Protein AF-A0A944VSC6-F1 (afdb_monomer_lite)

pLDDT: mean 94.31, std 6.04, range [61.34, 98.25]

Sequence (74 aa):
MHFDGRKLIDYVISSQTERKLTFADCAQIPLHEGVETPDDVIRIEELRTMQVDFEVVAKKLQEIQPYLKGWVGY

Radius of gyration: 17.82 Å; chains: 1; bounding box: 34×37×48 Å

Secondary structure (DSSP, 8-state):
----HHHHHHHHTSHHHHHHHHSSTT-PPPSSTT----TTS--GGG-------HHHHHHHHHHTHHHHHHHHT-

Foldseek 3Di:
DDDDVVVVVCVCLDLVVLLVCCPDPVNDERPDPPRDHPPPRDHPVPDPDDDDDVVVVVVVVVVCVVVVCVVVPD

Structure (mmCIF, N/CA/C/O backbone):
data_AF-A0A944VSC6-F1
#
_entry.id   AF-A0A944VSC6-F1
#
loop_
_atom_site.group_PDB
_atom_site.id
_atom_site.type_symbol
_atom_site.label_atom_id
_atom_site.label_alt_id
_atom_site.label_comp_id
_atom_site.label_asym_id
_atom_site.label_entity_id
_atom_site.label_seq_id
_atom_site.pdbx_PDB_ins_code
_atom_site.Cartn_x
_atom_site.Cartn_y
_atom_site.Cartn_z
_atom_site.occupancy
_atom_site.B_iso_or_equiv
_atom_site.auth_seq_id
_atom_site.auth_comp_id
_atom_site.auth_asym_id
_atom_site.auth_atom_id
_atom_site.pdbx_PDB_model_num
ATOM 1 N N . MET A 1 1 ? 4.471 23.439 20.013 1.00 61.34 1 MET A N 1
ATOM 2 C CA . MET A 1 1 ? 4.170 22.011 19.774 1.00 61.34 1 MET A CA 1
ATOM 3 C C . MET A 1 1 ? 5.393 21.381 19.126 1.00 61.34 1 MET A C 1
ATOM 5 O O . MET A 1 1 ? 5.901 21.966 18.180 1.00 61.34 1 MET A O 1
ATOM 9 N N . HIS A 1 2 ? 5.909 20.273 19.662 1.00 81.94 2 HIS A N 1
ATOM 10 C CA . HIS A 1 2 ? 7.015 19.525 19.052 1.00 81.94 2 HIS A CA 1
ATOM 11 C C . HIS A 1 2 ? 6.416 18.369 18.247 1.00 81.94 2 HIS A C 1
ATOM 13 O O . HIS A 1 2 ? 5.594 17.623 18.778 1.00 81.94 2 HIS A O 1
ATOM 19 N N . PHE A 1 3 ? 6.772 18.269 16.969 1.00 87.06 3 PHE A N 1
ATOM 20 C CA . PHE A 1 3 ? 6.351 17.166 16.115 1.00 87.06 3 PHE A CA 1
ATOM 21 C C . PHE A 1 3 ? 7.178 15.921 16.440 1.00 87.06 3 PHE A C 1
ATOM 23 O O . PHE A 1 3 ? 8.403 15.991 16.485 1.00 87.06 3 PHE A O 1
ATOM 30 N N . ASP A 1 4 ? 6.506 14.792 16.645 1.00 95.25 4 ASP A N 1
ATOM 31 C CA . ASP A 1 4 ? 7.143 13.493 16.835 1.00 95.25 4 ASP A CA 1
ATOM 32 C C . ASP A 1 4 ? 6.783 12.593 15.652 1.00 95.25 4 ASP A C 1
ATOM 34 O O . ASP A 1 4 ? 5.671 12.069 15.558 1.00 95.25 4 ASP A O 1
ATOM 38 N N . GLY A 1 5 ? 7.732 12.445 14.728 1.00 97.06 5 GLY A N 1
ATOM 39 C CA . GLY A 1 5 ? 7.531 11.662 13.514 1.00 97.06 5 GLY A CA 1
ATOM 40 C C . GLY A 1 5 ? 7.250 10.187 13.787 1.00 97.06 5 GLY A C 1
ATOM 41 O O . GLY A 1 5 ? 6.495 9.581 13.036 1.00 97.06 5 GLY A O 1
ATOM 42 N N . ARG A 1 6 ? 7.781 9.616 14.877 1.00 96.69 6 ARG A N 1
ATOM 43 C CA . ARG A 1 6 ? 7.511 8.213 15.221 1.00 96.69 6 ARG A CA 1
ATOM 44 C C . ARG A 1 6 ? 6.056 8.020 15.601 1.00 96.69 6 ARG A C 1
ATOM 46 O O . ARG A 1 6 ? 5.396 7.188 15.002 1.00 96.69 6 ARG A O 1
ATOM 53 N N . LYS A 1 7 ? 5.522 8.883 16.468 1.00 96.50 7 LYS A N 1
ATOM 54 C CA . LYS A 1 7 ? 4.097 8.842 16.833 1.00 96.50 7 LYS A CA 1
ATOM 55 C C . LYS A 1 7 ? 3.172 8.997 15.631 1.00 96.50 7 LYS A C 1
ATOM 57 O O . LYS A 1 7 ? 2.121 8.365 15.598 1.00 96.50 7 LYS A O 1
ATOM 62 N N . LEU A 1 8 ? 3.543 9.834 14.657 1.00 97.19 8 LEU A N 1
ATOM 63 C CA . LEU A 1 8 ? 2.779 9.939 13.415 1.00 97.19 8 LEU A CA 1
ATOM 64 C C . LEU A 1 8 ? 2.799 8.613 12.652 1.00 97.19 8 LEU A C 1
ATOM 66 O O . LEU A 1 8 ? 1.737 8.130 12.274 1.00 97.19 8 LEU A O 1
ATOM 70 N N . ILE A 1 9 ? 3.982 8.039 12.426 1.00 98.00 9 ILE A N 1
ATOM 71 C CA . ILE A 1 9 ? 4.111 6.783 11.683 1.00 98.00 9 ILE A CA 1
ATOM 72 C C . ILE A 1 9 ? 3.393 5.644 12.405 1.00 98.00 9 ILE A C 1
ATOM 74 O O . ILE A 1 9 ? 2.593 4.972 11.766 1.00 98.00 9 ILE A O 1
ATOM 78 N N . ASP A 1 10 ? 3.581 5.493 13.717 1.00 97.75 10 ASP A N 1
ATOM 79 C CA . ASP A 1 10 ? 2.904 4.485 14.543 1.00 97.75 10 ASP A CA 1
ATOM 80 C C . ASP A 1 10 ? 1.381 4.583 14.406 1.00 97.75 10 ASP A C 1
ATOM 82 O O . ASP A 1 10 ? 0.684 3.576 14.301 1.00 97.75 10 ASP A O 1
ATOM 86 N N . TYR A 1 11 ? 0.852 5.808 14.364 1.00 97.12 11 TYR A N 1
ATOM 87 C CA . TYR A 1 11 ? -0.568 6.029 14.139 1.00 97.12 11 TYR A CA 1
ATOM 88 C C . TYR A 1 11 ? -0.989 5.679 12.705 1.00 97.12 11 TYR A C 1
ATOM 90 O O . TYR A 1 11 ? -2.013 5.017 12.526 1.00 97.12 11 TYR A O 1
ATOM 98 N N . VAL A 1 12 ? -0.219 6.082 11.687 1.00 96.50 12 VAL A N 1
ATOM 99 C CA . VAL A 1 12 ? -0.511 5.793 10.269 1.00 96.50 12 VAL A CA 1
ATOM 100 C C . VAL A 1 12 ? -0.556 4.288 10.001 1.00 96.50 12 VAL A C 1
ATOM 102 O O . VAL A 1 12 ? -1.446 3.844 9.286 1.00 96.50 12 VAL A O 1
ATOM 105 N N . ILE A 1 13 ? 0.340 3.506 10.610 1.00 96.88 13 ILE A N 1
ATOM 106 C CA . ILE A 1 13 ? 0.406 2.045 10.431 1.00 96.88 13 ILE A CA 1
ATOM 107 C C . ILE A 1 13 ? -0.447 1.263 11.441 1.00 96.88 13 ILE A C 1
ATOM 109 O O . ILE A 1 13 ? -0.348 0.043 11.514 1.00 96.88 13 ILE A O 1
ATOM 113 N N . SER A 1 14 ? -1.255 1.940 12.261 1.00 97.88 14 SER A N 1
ATOM 114 C CA . SER A 1 14 ? -2.084 1.264 13.261 1.00 97.88 14 SER A CA 1
ATOM 115 C C . SER A 1 14 ? -3.324 0.616 12.643 1.00 97.88 14 SER A C 1
ATOM 117 O O . SER A 1 14 ? -3.938 1.162 11.724 1.00 97.88 14 SER A O 1
ATOM 119 N N . SER A 1 15 ? -3.790 -0.477 13.251 1.00 97.50 15 SER A N 1
ATOM 120 C CA . SER A 1 15 ? -5.074 -1.113 12.917 1.00 97.50 15 SER A CA 1
ATOM 121 C C . SER A 1 15 ? -6.266 -0.152 13.014 1.00 97.50 15 SER A C 1
ATOM 123 O O . SER A 1 15 ? -7.236 -0.266 12.267 1.00 97.50 15 SER A O 1
ATOM 125 N N . GLN A 1 16 ? -6.191 0.850 13.900 1.00 97.31 16 GLN A N 1
ATOM 126 C CA . GLN A 1 16 ? -7.203 1.900 13.995 1.00 97.31 16 GLN A CA 1
ATOM 127 C C . GLN A 1 16 ? -7.259 2.754 12.721 1.00 97.31 16 GLN A C 1
ATOM 129 O O . GLN A 1 16 ? -8.351 3.138 12.295 1.00 97.31 16 GLN A O 1
ATOM 134 N N . THR A 1 17 ? -6.108 3.091 12.138 1.00 97.56 17 THR A N 1
ATOM 135 C CA . THR A 1 17 ? -6.044 3.844 10.881 1.00 97.56 17 THR A CA 1
ATOM 136 C C . THR A 1 17 ? -6.4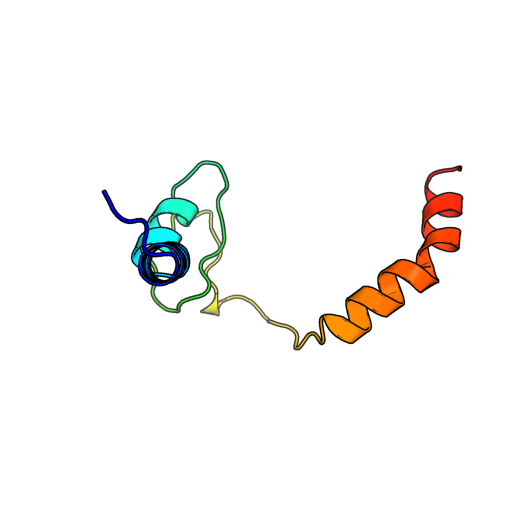78 2.980 9.710 1.00 97.56 17 THR A C 1
ATOM 138 O O . THR A 1 17 ? -7.261 3.457 8.896 1.00 97.56 17 THR A O 1
ATOM 141 N N . GLU A 1 18 ? -6.088 1.707 9.670 1.00 97.44 18 GLU A N 1
ATOM 142 C CA . GLU A 1 18 ? -6.574 0.774 8.647 1.00 97.44 18 GLU A CA 1
ATOM 143 C C . GLU A 1 18 ? -8.100 0.686 8.651 1.00 97.44 18 GLU A C 1
ATOM 145 O O . GLU A 1 18 ? -8.712 0.941 7.622 1.00 97.44 18 GLU A O 1
ATOM 150 N N . ARG A 1 19 ? -8.735 0.500 9.817 1.00 96.62 19 ARG A N 1
ATOM 151 C CA . ARG A 1 19 ? -10.203 0.545 9.937 1.00 96.62 19 ARG A CA 1
ATO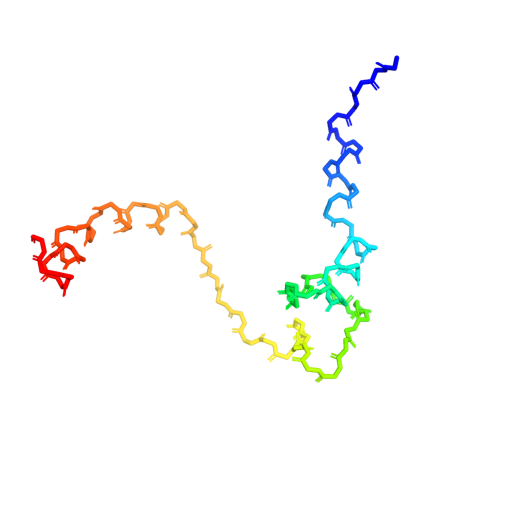M 152 C C . ARG A 1 19 ? -10.798 1.858 9.420 1.00 96.62 19 ARG A C 1
ATOM 154 O O . ARG A 1 19 ? -11.895 1.881 8.891 1.00 96.62 19 ARG A O 1
ATOM 161 N N . LYS A 1 20 ? -10.128 2.998 9.589 1.00 96.69 20 LYS A N 1
ATOM 162 C CA . LYS A 1 20 ? -10.645 4.262 9.028 1.00 96.69 20 LYS A CA 1
ATOM 163 C C . LYS A 1 20 ? -10.567 4.277 7.503 1.00 96.69 20 LYS A C 1
ATOM 165 O O . LYS A 1 20 ? -11.440 4.860 6.874 1.00 96.69 20 LYS A O 1
ATOM 170 N N . LEU A 1 21 ? -9.530 3.669 6.930 1.00 96.50 21 LEU A N 1
ATOM 171 C CA . LEU A 1 21 ? -9.284 3.635 5.489 1.00 96.50 21 LEU A CA 1
ATOM 172 C C . LEU A 1 21 ? -10.136 2.582 4.768 1.00 96.50 21 LEU A C 1
ATOM 174 O O . LEU A 1 21 ? -10.500 2.806 3.617 1.00 96.50 21 LEU A O 1
ATOM 178 N N . THR A 1 22 ? -10.500 1.486 5.438 1.00 95.12 22 THR A N 1
ATOM 179 C CA . THR A 1 22 ? -11.405 0.462 4.887 1.00 95.12 22 THR A CA 1
ATOM 180 C C . THR A 1 22 ? -12.815 1.008 4.670 1.00 95.12 22 THR A C 1
ATOM 182 O O . THR A 1 22 ? -13.453 0.675 3.682 1.00 95.12 22 THR A O 1
ATOM 185 N N . PHE A 1 23 ? -13.285 1.884 5.563 1.00 95.94 23 PHE A N 1
ATOM 186 C CA . PHE A 1 23 ? -14.603 2.527 5.483 1.00 95.94 23 PHE A CA 1
ATOM 187 C C . PHE A 1 23 ? -14.601 3.882 4.754 1.00 95.94 23 PHE A C 1
ATOM 189 O O . PHE A 1 23 ? -15.649 4.517 4.640 1.00 95.94 23 PHE A O 1
ATOM 196 N N . ALA A 1 24 ? -13.442 4.367 4.308 1.00 94.25 24 ALA A N 1
ATOM 197 C CA . ALA A 1 24 ? -13.350 5.579 3.501 1.00 94.25 24 ALA A CA 1
ATOM 198 C C . ALA A 1 24 ? -13.563 5.258 2.015 1.00 94.25 24 ALA A C 1
ATOM 200 O O . ALA A 1 24 ? -13.357 4.128 1.586 1.00 94.25 24 ALA A O 1
ATOM 201 N N . ASP A 1 25 ? -13.861 6.275 1.203 1.00 91.62 25 ASP A N 1
ATOM 202 C CA . ASP A 1 25 ? -14.088 6.118 -0.246 1.00 91.62 25 ASP A CA 1
ATOM 203 C C . ASP A 1 25 ? -12.894 5.506 -1.007 1.00 91.62 25 ASP A C 1
ATOM 205 O O . ASP A 1 25 ? -13.036 5.058 -2.142 1.00 91.62 25 ASP A O 1
ATOM 209 N N . CYS A 1 26 ? -11.698 5.498 -0.409 1.00 86.44 26 CYS A N 1
ATOM 210 C CA . CYS A 1 26 ? -10.529 4.835 -0.980 1.00 86.44 26 CYS A CA 1
ATOM 211 C C . CYS A 1 26 ? -10.585 3.301 -0.889 1.00 86.44 26 CYS A C 1
ATOM 213 O O . CYS A 1 26 ? -9.812 2.661 -1.602 1.00 86.44 26 CYS A O 1
ATOM 215 N N . ALA A 1 27 ? -11.457 2.742 -0.035 1.00 87.94 27 ALA A N 1
ATOM 216 C CA . ALA A 1 27 ? -11.708 1.311 0.141 1.00 87.94 27 ALA A CA 1
ATOM 217 C C . ALA A 1 27 ? -10.415 0.485 0.268 1.00 87.94 27 ALA A C 1
ATOM 219 O O . ALA A 1 27 ? -10.238 -0.546 -0.385 1.00 87.94 27 ALA A O 1
ATOM 220 N N . GLN A 1 28 ? -9.457 0.976 1.063 1.00 94.44 28 GLN A N 1
ATOM 221 C CA . GLN A 1 28 ? -8.171 0.295 1.194 1.00 94.44 28 GLN A CA 1
ATOM 222 C C . GLN A 1 28 ? -8.341 -1.038 1.916 1.00 94.44 28 GLN A C 1
ATOM 224 O O . GLN A 1 28 ? -9.013 -1.120 2.941 1.00 94.44 28 GLN A O 1
ATOM 229 N N . ILE A 1 29 ? -7.675 -2.067 1.399 1.00 95.75 29 ILE A N 1
ATOM 230 C CA . ILE A 1 29 ? -7.593 -3.379 2.036 1.00 95.75 29 ILE A CA 1
ATOM 231 C C . ILE A 1 29 ? -6.683 -3.254 3.270 1.00 95.75 29 ILE A C 1
ATOM 233 O O . ILE A 1 29 ? -5.559 -2.756 3.129 1.00 95.75 29 ILE A O 1
ATOM 237 N N . PRO A 1 30 ? -7.128 -3.681 4.467 1.00 95.62 30 PRO A N 1
ATOM 238 C CA . PRO A 1 30 ? -6.301 -3.615 5.666 1.00 95.62 30 PRO A CA 1
ATOM 239 C C . PRO A 1 30 ? -5.167 -4.641 5.578 1.00 95.62 30 PRO A C 1
ATOM 241 O O . PRO A 1 30 ? -5.301 -5.656 4.897 1.00 95.62 30 PRO A O 1
ATOM 244 N N . LEU A 1 31 ? -4.050 -4.400 6.263 1.00 95.31 31 LEU A N 1
ATOM 245 C CA . LEU A 1 31 ? -2.915 -5.330 6.280 1.00 95.31 31 LEU A CA 1
ATOM 246 C C . LEU A 1 31 ? -2.845 -6.131 7.582 1.00 95.31 31 LEU A C 1
ATOM 248 O O . LEU A 1 31 ? -2.274 -7.221 7.592 1.00 95.31 31 LEU A O 1
ATOM 252 N N . HIS A 1 32 ? -3.429 -5.622 8.668 1.00 96.44 32 HIS A N 1
ATOM 253 C CA . HIS A 1 32 ? -3.586 -6.372 9.905 1.00 96.44 32 HIS A CA 1
ATOM 254 C C . HIS A 1 32 ? -4.783 -7.326 9.816 1.00 96.44 32 HIS A C 1
ATOM 256 O O . HIS A 1 32 ? -5.881 -6.945 9.404 1.00 96.44 32 HIS A O 1
ATOM 262 N N . GLU A 1 33 ? -4.585 -8.563 10.272 1.00 95.56 33 GLU A N 1
ATOM 263 C CA . GLU A 1 33 ? -5.668 -9.536 10.430 1.00 95.56 33 GLU A CA 1
ATOM 264 C C . GLU A 1 33 ? -6.708 -9.049 11.452 1.00 95.56 33 GLU A C 1
ATOM 266 O O . GLU A 1 33 ? -6.384 -8.405 12.456 1.00 95.56 33 GLU A O 1
ATOM 271 N N . GLY A 1 34 ? -7.977 -9.377 11.209 1.00 95.06 34 GLY A N 1
ATOM 272 C CA . GLY A 1 34 ? -9.085 -9.072 12.116 1.00 95.06 34 GLY A CA 1
ATOM 273 C C . GLY A 1 34 ? -9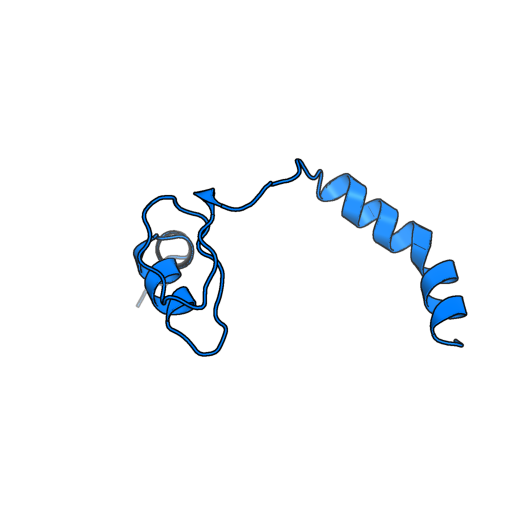.544 -7.610 12.138 1.00 95.06 34 GLY A C 1
A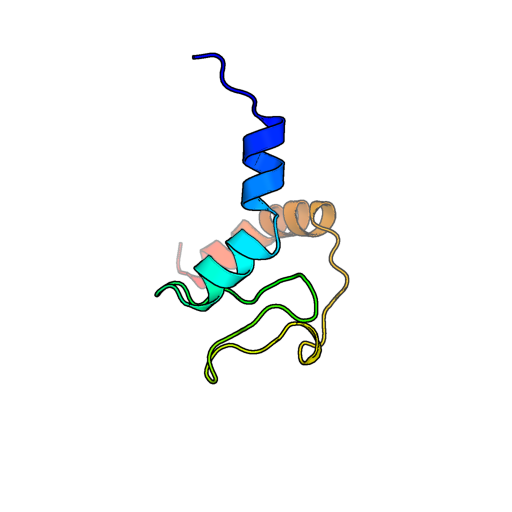TOM 274 O O . GLY A 1 34 ? -10.404 -7.266 12.952 1.00 95.06 34 GLY A O 1
ATOM 275 N N . VAL A 1 35 ? -9.013 -6.749 11.264 1.00 96.50 35 VAL A N 1
ATOM 276 C CA . VAL A 1 35 ? -9.542 -5.391 11.079 1.00 96.50 35 VAL A CA 1
ATOM 277 C C . VAL A 1 35 ? -10.938 -5.462 10.461 1.00 96.50 35 VAL A C 1
ATOM 279 O O . VAL A 1 35 ? -11.175 -6.184 9.499 1.00 96.50 35 VAL A O 1
ATOM 282 N N . GLU A 1 36 ? -11.871 -4.702 11.034 1.00 95.31 36 GLU A N 1
ATOM 283 C CA . GLU A 1 36 ? -13.238 -4.585 10.526 1.00 95.31 36 GLU A CA 1
ATOM 284 C C . GLU A 1 36 ? -13.244 -3.931 9.132 1.00 95.31 36 GLU A C 1
ATOM 286 O O . GLU A 1 36 ? -12.660 -2.858 8.931 1.00 95.31 36 GLU A O 1
ATOM 291 N N . THR A 1 37 ? -13.935 -4.562 8.184 1.00 95.31 37 THR A N 1
ATOM 292 C CA . THR A 1 37 ? -14.121 -4.084 6.810 1.00 95.31 37 THR A CA 1
ATOM 293 C C . THR A 1 37 ? -15.609 -4.062 6.451 1.00 95.31 37 THR A C 1
ATOM 295 O O . THR A 1 37 ? -16.373 -4.860 7.000 1.00 95.31 37 THR A O 1
ATOM 298 N N . PRO A 1 38 ? -16.049 -3.160 5.557 1.00 94.62 38 PRO A N 1
ATOM 299 C CA . PRO A 1 38 ? -17.361 -3.273 4.926 1.00 94.62 38 PRO A CA 1
ATOM 300 C C . PRO A 1 38 ? -17.415 -4.492 3.984 1.00 94.62 38 PRO A C 1
ATOM 302 O O . PRO A 1 38 ? -16.377 -5.016 3.577 1.00 94.62 38 PRO A O 1
ATOM 305 N N . ASP A 1 39 ? -18.628 -4.939 3.639 1.00 92.19 39 ASP A N 1
ATOM 306 C CA . ASP A 1 39 ? -18.872 -6.179 2.875 1.00 92.19 39 ASP A CA 1
ATOM 307 C C . ASP A 1 39 ? -18.223 -6.196 1.476 1.00 92.19 39 ASP A C 1
ATOM 309 O O . ASP A 1 39 ? -18.002 -7.260 0.899 1.00 92.19 39 ASP A O 1
ATOM 313 N N . ASP A 1 40 ? -17.940 -5.025 0.908 1.00 92.94 40 ASP A N 1
ATOM 314 C CA . ASP A 1 40 ? -17.348 -4.836 -0.416 1.00 92.94 40 ASP A CA 1
ATOM 315 C C . ASP A 1 40 ? -15.812 -4.739 -0.405 1.00 92.94 40 ASP A C 1
ATOM 317 O O . ASP A 1 40 ? -15.190 -4.724 -1.471 1.00 92.94 40 ASP A O 1
ATOM 321 N N . VAL A 1 41 ? -15.184 -4.727 0.775 1.00 94.62 41 VAL A N 1
ATOM 322 C CA . VAL A 1 41 ? -13.725 -4.718 0.928 1.00 94.62 41 VAL A CA 1
ATOM 323 C C . VAL A 1 41 ? -13.239 -6.102 1.341 1.00 94.62 41 VAL A C 1
ATOM 325 O O . VAL A 1 41 ? -13.517 -6.588 2.438 1.00 94.62 41 VAL A O 1
ATOM 328 N N . ILE A 1 42 ? -12.456 -6.719 0.452 1.00 93.12 42 ILE A N 1
ATOM 329 C CA . ILE A 1 42 ? -11.819 -8.019 0.688 1.00 93.12 42 ILE A CA 1
ATOM 330 C C . ILE A 1 42 ? -10.878 -7.912 1.886 1.00 93.12 42 ILE A C 1
ATOM 332 O O . ILE A 1 42 ? -10.102 -6.960 2.000 1.00 93.12 42 ILE A O 1
ATOM 336 N N . ARG A 1 43 ? -10.908 -8.918 2.756 1.00 93.56 43 ARG A N 1
ATOM 337 C CA . ARG A 1 43 ? -10.012 -8.983 3.905 1.00 93.56 43 ARG A CA 1
ATOM 338 C C . ARG A 1 43 ? -8.666 -9.608 3.549 1.00 93.56 43 ARG A C 1
ATOM 340 O O . ARG A 1 43 ? -8.567 -10.434 2.642 1.00 93.56 43 ARG A O 1
ATOM 347 N N . ILE A 1 44 ? -7.619 -9.265 4.300 1.00 94.81 44 ILE A N 1
ATOM 348 C CA . ILE A 1 44 ? -6.258 -9.760 4.041 1.00 94.81 44 ILE A CA 1
ATOM 349 C C . ILE A 1 44 ? -6.155 -11.287 4.115 1.00 94.81 44 ILE A C 1
ATOM 351 O O . ILE A 1 44 ? -5.383 -11.881 3.367 1.00 94.81 44 ILE A O 1
ATOM 355 N N . GLU A 1 45 ? -6.966 -11.933 4.957 1.00 94.38 45 GLU A N 1
ATOM 356 C CA . GLU A 1 45 ? -6.949 -13.388 5.144 1.00 94.38 45 GLU A CA 1
ATOM 357 C C . GLU A 1 45 ? -7.503 -14.146 3.926 1.00 94.38 45 GLU A C 1
ATOM 359 O O . GLU A 1 45 ? -7.241 -15.336 3.752 1.00 94.38 45 GLU A O 1
ATOM 364 N N . GLU A 1 46 ? -8.252 -13.455 3.065 1.00 94.50 46 GLU A N 1
ATOM 365 C CA . GLU A 1 46 ? -8.809 -13.996 1.824 1.00 94.50 46 GLU A CA 1
ATOM 366 C C . GLU A 1 46 ? -7.865 -13.789 0.631 1.00 94.50 46 GLU A C 1
ATOM 368 O O . GLU A 1 46 ? -8.055 -14.374 -0.440 1.00 94.50 46 GLU A O 1
ATOM 373 N N . LEU A 1 47 ? -6.819 -12.974 0.799 1.00 93.38 47 LEU A N 1
ATOM 374 C CA . LEU A 1 47 ? -5.865 -12.687 -0.258 1.00 93.38 47 LEU A CA 1
ATOM 375 C C . LEU A 1 47 ? -4.777 -13.752 -0.333 1.00 93.38 47 LEU A C 1
ATOM 377 O O . LEU A 1 47 ? -4.028 -14.016 0.607 1.00 93.38 47 LEU A O 1
ATOM 381 N N . ARG A 1 48 ? -4.586 -14.288 -1.539 1.00 94.00 48 ARG A N 1
ATOM 382 C CA . ARG A 1 48 ? -3.358 -15.007 -1.870 1.00 94.00 48 ARG A CA 1
ATOM 383 C C . ARG A 1 48 ? -2.247 -13.995 -2.130 1.00 94.00 48 ARG A C 1
ATOM 385 O O . ARG A 1 48 ? -2.120 -13.474 -3.237 1.00 94.00 48 ARG A O 1
ATOM 392 N N . THR A 1 49 ? -1.439 -13.732 -1.112 1.00 91.44 49 THR A N 1
ATOM 393 C CA . THR A 1 49 ? -0.304 -12.814 -1.228 1.00 91.44 49 THR A CA 1
ATOM 394 C C . THR A 1 49 ? 0.841 -13.434 -2.031 1.00 91.44 49 THR A C 1
ATOM 396 O O . THR A 1 49 ? 0.979 -14.655 -2.158 1.00 91.44 49 THR A O 1
ATOM 399 N N . MET A 1 50 ? 1.671 -12.567 -2.604 1.00 93.19 50 MET A N 1
ATOM 400 C CA . MET A 1 50 ? 2.927 -12.944 -3.239 1.00 93.19 50 MET A CA 1
ATOM 401 C C . MET A 1 50 ? 4.082 -12.303 -2.481 1.00 93.19 50 MET A C 1
ATOM 403 O O . MET A 1 50 ? 4.000 -11.146 -2.070 1.00 93.19 50 MET A O 1
ATOM 407 N N . GLN A 1 51 ? 5.169 -13.048 -2.310 1.00 93.62 51 GLN A N 1
ATOM 408 C CA . GLN A 1 51 ? 6.394 -12.477 -1.774 1.00 93.62 51 GLN A CA 1
ATOM 409 C C . GLN A 1 51 ? 7.056 -11.637 -2.866 1.00 93.62 51 GLN A C 1
ATOM 411 O O . GLN A 1 51 ? 7.378 -12.146 -3.940 1.00 93.62 51 GLN A O 1
ATOM 416 N N . VAL A 1 52 ? 7.230 -10.346 -2.595 1.00 94.62 52 VAL A N 1
ATOM 417 C CA . VAL A 1 52 ? 7.797 -9.385 -3.543 1.00 94.62 52 VAL A CA 1
ATOM 418 C C . VAL A 1 52 ? 9.041 -8.762 -2.940 1.00 94.62 52 VAL A C 1
ATOM 420 O O . VAL A 1 52 ? 9.014 -8.250 -1.824 1.00 94.62 52 VAL A O 1
ATOM 423 N N . ASP A 1 53 ? 10.120 -8.770 -3.715 1.00 97.06 53 ASP A N 1
ATOM 424 C CA . ASP A 1 53 ? 11.301 -7.960 -3.449 1.00 97.06 53 ASP A CA 1
ATOM 425 C C . ASP A 1 53 ? 11.148 -6.614 -4.173 1.00 97.06 53 ASP A C 1
ATOM 427 O O . ASP A 1 53 ? 11.229 -6.529 -5.404 1.00 97.06 53 ASP A O 1
ATOM 431 N N . PHE A 1 54 ? 10.899 -5.553 -3.405 1.00 95.69 54 PHE A N 1
ATOM 432 C CA . PHE A 1 54 ? 10.679 -4.220 -3.960 1.00 95.69 54 PHE A CA 1
ATOM 433 C C . PHE A 1 54 ? 11.942 -3.601 -4.576 1.00 95.69 54 PHE A C 1
ATOM 435 O O . PHE A 1 54 ? 11.815 -2.776 -5.482 1.00 95.69 54 PHE A O 1
ATOM 442 N N . GLU A 1 55 ? 13.148 -4.012 -4.173 1.00 97.19 55 GLU A N 1
ATOM 443 C CA . GLU A 1 55 ? 14.383 -3.552 -4.819 1.00 97.19 55 GLU A CA 1
ATOM 444 C C . GLU A 1 55 ? 14.522 -4.151 -6.220 1.00 97.19 55 GLU A C 1
ATOM 446 O O . GLU A 1 55 ? 14.883 -3.454 -7.175 1.00 97.19 55 GLU A O 1
ATOM 451 N N . VAL A 1 56 ? 14.200 -5.440 -6.364 1.00 97.75 56 VAL A N 1
ATOM 452 C CA . VAL A 1 56 ? 14.178 -6.117 -7.667 1.00 97.75 56 VAL A CA 1
ATOM 453 C C . VAL A 1 56 ? 13.103 -5.511 -8.567 1.00 97.75 56 VAL A C 1
ATOM 455 O O . VAL A 1 56 ? 13.375 -5.228 -9.737 1.00 97.75 56 VAL A O 1
ATOM 458 N N . VAL A 1 57 ? 11.907 -5.246 -8.033 1.00 97.12 57 VAL A N 1
ATOM 459 C CA . VAL A 1 57 ? 10.829 -4.582 -8.784 1.00 97.12 57 VAL A CA 1
ATOM 460 C C . VAL A 1 57 ? 11.248 -3.185 -9.237 1.00 97.12 57 VAL A C 1
ATOM 462 O O . VAL A 1 57 ? 11.032 -2.841 -10.399 1.00 97.12 57 VAL A O 1
ATOM 465 N N . ALA A 1 58 ? 11.894 -2.395 -8.375 1.00 97.44 58 ALA A N 1
ATOM 466 C CA . ALA A 1 58 ? 12.361 -1.057 -8.730 1.00 97.44 58 ALA A CA 1
ATOM 467 C C . ALA A 1 58 ? 13.357 -1.085 -9.901 1.00 97.44 58 ALA A C 1
ATOM 469 O O . ALA A 1 58 ? 13.229 -0.295 -10.840 1.00 97.44 58 ALA A O 1
ATOM 470 N N . LYS A 1 59 ? 14.306 -2.031 -9.894 1.00 98.25 59 LYS A N 1
ATOM 471 C CA . LYS A 1 59 ? 15.243 -2.243 -11.011 1.00 98.25 59 LYS A CA 1
ATOM 472 C C . LYS A 1 59 ? 14.503 -2.658 -12.282 1.00 98.25 59 LYS A C 1
ATOM 474 O O . LYS A 1 59 ? 14.688 -2.038 -13.329 1.00 98.25 59 LYS A O 1
ATOM 479 N N . LYS A 1 60 ? 13.596 -3.636 -12.179 1.00 97.75 60 LYS A N 1
ATOM 480 C CA . LYS A 1 60 ? 12.806 -4.123 -13.318 1.00 97.75 60 LYS A CA 1
ATOM 481 C C . LYS A 1 60 ? 11.949 -3.018 -13.940 1.00 97.75 60 LYS A C 1
ATOM 483 O O . LYS A 1 60 ? 11.879 -2.939 -15.161 1.00 97.75 60 LYS A O 1
ATOM 488 N N . LEU A 1 61 ? 11.342 -2.147 -13.131 1.00 97.00 61 LEU A N 1
ATOM 489 C CA . LEU A 1 61 ? 10.549 -1.009 -13.606 1.00 97.00 61 LEU A CA 1
ATOM 490 C C . LEU A 1 61 ? 11.362 -0.073 -14.506 1.00 97.00 61 LEU A C 1
ATOM 492 O O . LEU A 1 61 ? 10.844 0.378 -15.525 1.00 97.00 61 LEU A O 1
ATOM 496 N N . GLN A 1 62 ? 12.625 0.198 -14.163 1.00 97.62 62 GLN A N 1
ATOM 497 C CA . GLN A 1 62 ? 13.518 0.997 -15.009 1.00 97.62 62 GLN A CA 1
ATOM 498 C C . GLN A 1 62 ? 13.888 0.250 -16.298 1.00 97.62 62 GLN A C 1
ATOM 500 O O . GLN A 1 62 ? 13.814 0.827 -17.381 1.00 97.62 62 GLN A O 1
ATOM 505 N N . GLU A 1 63 ? 14.224 -1.040 -16.196 1.00 98.25 63 GLU A N 1
ATOM 506 C CA . GLU A 1 63 ? 14.589 -1.881 -17.346 1.00 98.25 63 GLU A CA 1
ATOM 507 C C . GLU A 1 63 ? 13.484 -1.951 -18.411 1.00 98.25 63 GLU A C 1
ATOM 509 O O . GLU A 1 63 ? 13.778 -1.905 -19.604 1.00 98.25 63 GLU A O 1
ATOM 514 N N . ILE A 1 64 ? 12.213 -2.050 -18.002 1.00 97.88 64 ILE A N 1
ATOM 515 C CA . ILE A 1 64 ? 11.087 -2.210 -18.936 1.00 97.88 64 ILE A CA 1
ATOM 516 C C . ILE A 1 64 ? 10.544 -0.887 -19.491 1.00 97.88 64 ILE A C 1
ATOM 518 O O . ILE A 1 64 ? 9.625 -0.916 -20.309 1.00 97.88 64 ILE A O 1
ATOM 522 N N . GLN A 1 65 ? 11.084 0.275 -19.103 1.00 97.25 65 GLN A N 1
ATOM 523 C CA . GLN A 1 65 ? 10.587 1.568 -19.595 1.00 97.25 65 GLN A CA 1
ATOM 524 C C . GLN A 1 65 ? 10.512 1.675 -21.127 1.00 97.25 65 GLN A C 1
ATOM 526 O O . GLN A 1 65 ? 9.500 2.186 -21.608 1.00 97.25 65 GLN A O 1
ATOM 531 N N . PRO A 1 66 ? 11.505 1.217 -21.922 1.00 96.75 66 PRO A N 1
ATOM 532 C CA . PRO A 1 66 ? 11.410 1.285 -23.381 1.00 96.75 66 PRO A CA 1
ATOM 533 C C . PRO A 1 66 ? 10.236 0.468 -23.926 1.00 96.75 66 PRO A C 1
ATOM 535 O O . PRO A 1 66 ? 9.528 0.926 -24.819 1.00 96.75 66 PRO A O 1
ATOM 538 N N . TYR A 1 67 ? 9.990 -0.708 -23.343 1.00 96.94 67 TYR A N 1
ATOM 539 C CA . TYR A 1 67 ? 8.851 -1.552 -23.695 1.00 96.94 67 TYR A CA 1
ATOM 540 C C . TYR A 1 67 ? 7.521 -0.858 -23.373 1.00 96.94 67 TYR A C 1
ATOM 542 O O . TYR A 1 67 ? 6.634 -0.805 -24.221 1.00 96.94 67 TYR A O 1
ATOM 550 N N . LEU A 1 68 ? 7.399 -0.265 -22.180 1.00 95.94 68 LEU A N 1
ATOM 551 C CA . LEU A 1 68 ? 6.190 0.461 -21.780 1.00 95.94 68 LEU A CA 1
ATOM 552 C C . LEU A 1 68 ? 5.936 1.700 -22.654 1.00 95.94 68 LEU A C 1
ATOM 554 O O . LEU A 1 68 ? 4.792 1.954 -23.017 1.00 95.94 68 LEU A O 1
ATOM 558 N N . LYS A 1 69 ? 6.983 2.447 -23.031 1.00 95.50 69 LYS A N 1
ATOM 559 C CA . LYS A 1 69 ? 6.867 3.600 -23.943 1.00 95.50 69 LYS A CA 1
ATOM 560 C C . LYS A 1 69 ? 6.357 3.173 -25.317 1.00 95.50 69 LYS A C 1
ATOM 562 O O . LYS A 1 69 ? 5.363 3.723 -25.783 1.00 95.50 69 LYS A O 1
ATOM 567 N N . GLY A 1 70 ? 6.952 2.119 -25.882 1.00 96.56 70 GLY A N 1
ATOM 568 C CA . GLY A 1 70 ? 6.495 1.550 -27.148 1.00 96.56 70 GLY A CA 1
ATOM 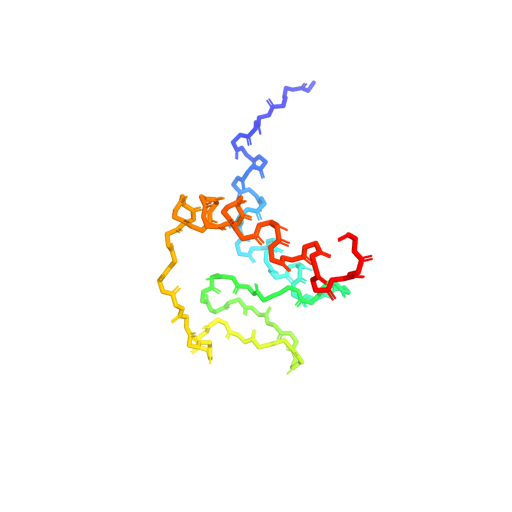569 C C . GLY A 1 70 ? 5.051 1.042 -27.090 1.00 96.56 70 GLY A C 1
ATOM 570 O O . GLY A 1 70 ? 4.309 1.212 -28.051 1.00 96.56 70 GLY A O 1
ATOM 571 N N . TRP A 1 71 ? 4.619 0.474 -25.957 1.00 95.00 71 TRP A N 1
ATOM 572 C CA . TRP A 1 71 ? 3.238 0.011 -25.768 1.00 95.00 71 TRP A CA 1
ATOM 573 C C . TRP A 1 71 ? 2.207 1.151 -25.772 1.00 95.00 71 TRP A C 1
ATOM 575 O O .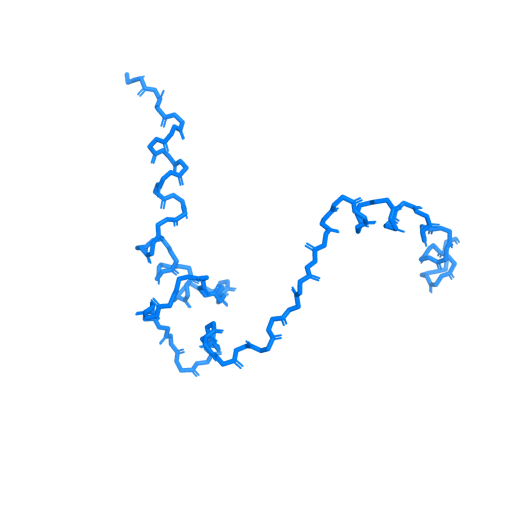 TRP A 1 71 ? 1.133 0.993 -26.348 1.00 95.00 71 TRP A O 1
ATOM 585 N N . VAL A 1 72 ? 2.530 2.302 -25.171 1.00 94.69 72 VAL A N 1
ATOM 586 C CA . VAL A 1 72 ? 1.630 3.474 -25.112 1.00 94.69 72 VAL A CA 1
ATOM 587 C C . VAL A 1 72 ? 1.721 4.345 -26.382 1.00 94.69 72 VAL A C 1
ATOM 589 O O . VAL A 1 72 ? 0.893 5.231 -26.580 1.00 94.69 72 VAL A O 1
ATOM 592 N N . GLY A 1 73 ? 2.678 4.072 -27.276 1.00 89.31 73 GLY A N 1
ATOM 593 C CA . GLY A 1 73 ? 2.851 4.786 -28.548 1.00 89.31 73 GLY A CA 1
ATOM 594 C C . GLY A 1 73 ? 3.748 6.027 -28.469 1.00 89.31 73 GLY A C 1
ATOM 595 O O . GLY A 1 73 ? 3.575 6.940 -29.277 1.00 89.31 73 GLY A O 1
ATOM 596 N N . TYR A 1 74 ? 4.674 6.064 -27.502 1.00 63.66 74 TYR A N 1
ATOM 597 C CA . TYR A 1 74 ? 5.755 7.056 -27.395 1.00 63.66 74 TYR A CA 1
ATOM 598 C C . TYR A 1 74 ? 7.048 6.595 -28.069 1.00 63.66 74 TYR A C 1
ATOM 600 O O . TYR A 1 74 ? 7.351 5.380 -28.008 1.00 63.66 74 TYR A O 1
#